Protein AF-A0A933T0K5-F1 (afdb_monomer)

Radius of gyration: 15.37 Å; Cα contacts (8 Å, |Δi|>4): 119; chains: 1; bounding box: 28×36×41 Å

Foldseek 3Di:
DDDFDWDWFWWDDPQWTAIWIFTWDDKDWDWDDDVPDDTDIDIDIHTDDTDDPPIHTDPPPRVVHDHGDGHDDDD

pLDDT: mean 85.91, std 11.55, range [48.94, 95.75]

Nearest PDB structures (foldseek):
  3oa6-assembly1_B  TM=3.971E-01  e=3.455E+00  Homo sapiens

Mean predicted aligned error: 6.72 Å

Solvent-accessible surface area (backbone atoms only — not comparable to full-atom values): 4849 Å² total; per-residue (Å²): 132,86,80,66,52,74,46,80,47,39,34,56,59,91,53,22,30,36,73,39,69,27,33,32,61,62,74,47,79,47,74,48,77,50,94,93,52,75,82,44,74,43,80,48,70,43,74,76,43,72,76,61,87,92,64,49,65,62,88,72,70,62,91,80,59,52,78,63,35,78,51,83,83,85,126

Sequence (75 aa):
LYEAEKIKIFVIEGDRAKERLIKIGQKYELQSRLENQELKVKEYTEVIEGLKEEEMVVTVGQQNLFEGAKVNVAR

Secondary structure (DSSP, 8-state):
--PPPEEEEEEEETTEEEEEEEEEEEEEEEEE--TTS--EEEEEEEEEES--TT--B--SSGGG--TT-B-----

Structure (mmCIF, N/CA/C/O backbone):
data_AF-A0A933T0K5-F1
#
_entry.id   AF-A0A933T0K5-F1
#
loop_
_atom_site.group_PDB
_atom_site.id
_atom_site.type_symbol
_atom_site.label_atom_id
_atom_site.label_alt_id
_atom_site.label_comp_id
_atom_site.label_asym_id
_atom_site.label_entity_id
_atom_site.label_seq_id
_atom_site.pdbx_PDB_ins_code
_atom_site.Cartn_x
_atom_site.Cartn_y
_atom_site.Cartn_z
_atom_site.occupancy
_atom_site.B_iso_or_equiv
_atom_site.auth_seq_id
_atom_site.auth_comp_id
_atom_site.auth_asym_id
_atom_site.auth_atom_id
_atom_site.pdbx_PDB_model_num
ATOM 1 N N . LEU A 1 1 ? -14.427 16.628 12.326 1.00 48.94 1 LEU A N 1
ATOM 2 C CA . LEU A 1 1 ? -14.285 15.767 11.133 1.00 48.94 1 LEU A CA 1
ATOM 3 C C . LEU A 1 1 ? -12.849 15.277 11.120 1.00 48.94 1 LEU A C 1
ATOM 5 O O . LEU A 1 1 ? -11.969 16.123 11.169 1.00 48.94 1 LEU A O 1
ATOM 9 N N . TYR A 1 2 ? -12.611 13.968 11.124 1.00 50.94 2 TYR A N 1
ATOM 10 C CA . TYR A 1 2 ? -11.261 13.450 10.905 1.00 50.94 2 TYR A CA 1
ATOM 11 C C . TYR A 1 2 ? -10.980 13.525 9.404 1.00 50.94 2 TYR A C 1
ATOM 13 O O . TYR A 1 2 ? -11.687 12.902 8.612 1.00 50.94 2 TYR A O 1
ATOM 21 N N . GLU A 1 3 ? -10.019 14.355 9.007 1.00 61.12 3 GLU A N 1
ATOM 22 C CA . GLU A 1 3 ? -9.500 14.330 7.643 1.00 61.12 3 GLU A CA 1
ATOM 23 C C . GLU A 1 3 ? -8.823 12.978 7.426 1.00 61.12 3 GLU A C 1
ATOM 25 O O . GLU A 1 3 ? -7.973 12.565 8.212 1.00 61.12 3 GLU A O 1
ATOM 30 N N . ALA A 1 4 ? -9.245 12.257 6.392 1.00 69.25 4 ALA A N 1
ATOM 31 C CA . ALA A 1 4 ? -8.598 11.009 6.029 1.00 69.25 4 ALA A CA 1
ATOM 32 C C . ALA A 1 4 ? -7.196 11.306 5.483 1.00 69.25 4 ALA A C 1
ATOM 34 O O . ALA A 1 4 ? -7.034 12.145 4.590 1.00 69.25 4 ALA A O 1
ATOM 35 N N . GLU A 1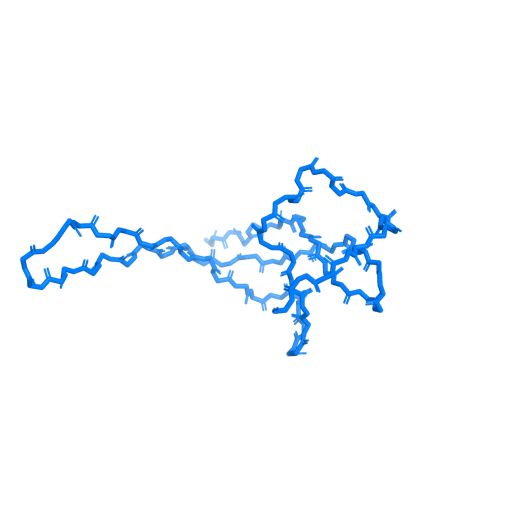 5 ? -6.197 10.607 6.010 1.00 86.19 5 GLU A N 1
ATOM 36 C CA . GLU A 1 5 ? -4.805 10.777 5.614 1.00 86.19 5 GLU A CA 1
ATOM 37 C C . GLU A 1 5 ? -4.588 10.177 4.214 1.00 86.19 5 GLU A C 1
ATOM 39 O O . GLU A 1 5 ? -5.140 9.129 3.865 1.00 86.19 5 GLU A O 1
ATOM 44 N N . LYS A 1 6 ? -3.809 10.865 3.373 1.00 91.81 6 LYS A N 1
ATOM 45 C CA . LYS A 1 6 ? -3.398 10.353 2.060 1.00 91.81 6 LYS A CA 1
ATOM 46 C C . LYS A 1 6 ? 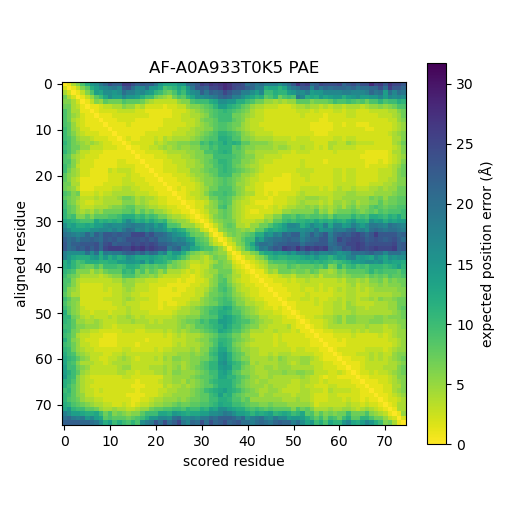-1.965 9.859 2.150 1.00 91.81 6 LYS A C 1
ATOM 48 O O . LYS A 1 6 ? -1.080 10.637 2.494 1.00 91.81 6 LYS A O 1
ATOM 53 N N . ILE A 1 7 ? -1.734 8.604 1.781 1.00 92.75 7 ILE A N 1
ATOM 54 C CA . ILE A 1 7 ? -0.399 7.997 1.787 1.00 92.75 7 ILE A CA 1
ATOM 55 C C . ILE A 1 7 ? -0.035 7.469 0.403 1.00 92.75 7 ILE A C 1
ATOM 57 O O . ILE A 1 7 ? -0.906 7.159 -0.410 1.00 92.75 7 ILE A O 1
ATOM 61 N N . LYS A 1 8 ? 1.267 7.357 0.138 1.00 93.44 8 LYS A N 1
ATOM 62 C CA . LYS A 1 8 ? 1.798 6.736 -1.075 1.00 93.44 8 LYS A CA 1
ATOM 63 C C . LYS A 1 8 ? 2.096 5.259 -0.815 1.00 93.44 8 LYS A C 1
ATOM 65 O O . LYS A 1 8 ? 2.748 4.937 0.172 1.00 93.44 8 LYS A O 1
ATOM 70 N N . ILE A 1 9 ? 1.663 4.392 -1.722 1.00 94.50 9 ILE A N 1
ATOM 71 C CA . ILE A 1 9 ? 1.978 2.960 -1.750 1.00 94.50 9 ILE A CA 1
ATOM 72 C C . ILE A 1 9 ? 2.512 2.558 -3.128 1.00 94.50 9 ILE A C 1
ATOM 74 O O . ILE A 1 9 ? 2.450 3.342 -4.077 1.00 94.50 9 ILE A O 1
ATOM 78 N N . PHE A 1 10 ? 2.967 1.310 -3.245 1.00 95.62 10 PHE A N 1
ATOM 79 C CA . PHE A 1 10 ? 3.296 0.685 -4.522 1.00 95.62 10 PHE A CA 1
ATOM 80 C C . PHE A 1 10 ? 2.357 -0.482 -4.817 1.00 95.62 10 PHE A C 1
ATOM 82 O O . PHE A 1 10 ? 2.187 -1.376 -3.985 1.00 95.62 10 PHE A O 1
ATOM 89 N N . VAL A 1 11 ? 1.793 -0.484 -6.021 1.00 95.25 11 VAL A N 1
ATOM 90 C CA . VAL A 1 11 ? 1.040 -1.608 -6.588 1.00 95.25 11 VAL A CA 1
ATOM 91 C C . VAL A 1 11 ? 1.836 -2.253 -7.716 1.00 95.25 11 VAL A C 1
ATOM 93 O O . VAL A 1 11 ? 2.672 -1.598 -8.339 1.00 95.25 11 VAL A O 1
ATOM 96 N N . ILE A 1 12 ? 1.591 -3.532 -7.980 1.00 93.88 12 ILE A N 1
ATOM 97 C CA . ILE A 1 12 ? 2.235 -4.253 -9.080 1.00 93.88 12 ILE A CA 1
ATOM 98 C C . ILE A 1 12 ? 1.341 -4.215 -10.319 1.00 93.88 12 ILE A C 1
ATOM 100 O O . ILE A 1 12 ? 0.228 -4.736 -10.306 1.00 93.88 12 ILE A O 1
ATOM 104 N N . GLU A 1 13 ? 1.852 -3.643 -11.407 1.00 92.56 13 GLU A N 1
ATOM 105 C CA . GLU A 1 13 ? 1.256 -3.730 -12.742 1.00 92.56 13 GLU A CA 1
ATOM 106 C C . GLU A 1 13 ? 2.191 -4.552 -13.643 1.00 92.56 13 GLU A C 1
ATOM 108 O O . GLU A 1 13 ? 3.264 -4.098 -14.046 1.00 92.56 13 GLU A O 1
ATOM 113 N N . GLY A 1 14 ? 1.804 -5.798 -13.936 1.00 91.50 14 GLY A N 1
ATOM 114 C CA . GLY A 1 14 ? 2.655 -6.745 -14.662 1.00 91.50 14 GLY A CA 1
ATOM 115 C C . GLY A 1 14 ? 3.866 -7.171 -13.828 1.00 91.50 14 GLY A C 1
ATOM 116 O O . GLY A 1 14 ? 3.711 -7.865 -12.827 1.00 91.50 14 GLY A O 1
ATOM 117 N N . ASP A 1 15 ? 5.066 -6.765 -14.247 1.00 92.62 15 ASP A N 1
ATOM 118 C CA . ASP A 1 15 ? 6.335 -7.004 -13.544 1.00 92.62 15 ASP A CA 1
ATOM 119 C C . ASP A 1 15 ? 6.963 -5.714 -12.983 1.00 92.62 15 ASP A C 1
ATOM 121 O O . ASP A 1 15 ? 8.153 -5.689 -12.656 1.00 92.62 15 ASP A O 1
ATOM 125 N N . ARG A 1 16 ? 6.18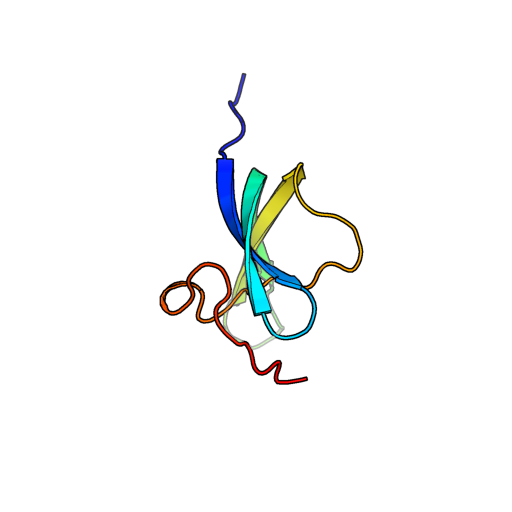3 -4.628 -12.877 1.00 94.75 16 ARG A N 1
ATOM 126 C CA . ARG A 1 16 ? 6.665 -3.318 -12.421 1.00 94.75 16 ARG A CA 1
ATOM 127 C C . ARG A 1 16 ? 5.878 -2.771 -11.240 1.00 94.75 16 ARG A C 1
ATOM 129 O O . ARG A 1 16 ? 4.670 -2.966 -11.134 1.00 94.75 16 ARG A O 1
ATOM 136 N N . ALA A 1 17 ? 6.582 -2.045 -10.380 1.00 95.69 17 ALA A N 1
ATOM 137 C CA . ALA A 1 17 ? 5.997 -1.253 -9.313 1.00 95.69 17 ALA A CA 1
ATOM 138 C C . ALA A 1 17 ? 5.441 0.061 -9.867 1.00 95.69 17 ALA A C 1
ATOM 140 O O . ALA A 1 17 ? 6.080 0.719 -10.689 1.00 95.69 17 ALA A O 1
ATOM 141 N N . LYS A 1 18 ? 4.277 0.461 -9.367 1.00 95.75 18 LYS A N 1
ATOM 142 C CA . LYS A 1 18 ? 3.633 1.731 -9.679 1.00 95.75 18 LYS A CA 1
ATOM 143 C C . LYS A 1 18 ? 3.205 2.434 -8.407 1.00 95.75 18 LYS A C 1
ATOM 145 O O . LYS A 1 18 ? 2.533 1.844 -7.561 1.00 95.75 18 LYS A O 1
ATOM 150 N N . GLU A 1 19 ? 3.585 3.692 -8.283 1.00 95.38 19 GLU A N 1
ATOM 151 C CA . GLU A 1 19 ? 3.205 4.561 -7.188 1.00 95.38 19 GLU A CA 1
ATOM 152 C C . GLU A 1 19 ? 1.716 4.883 -7.259 1.00 95.38 19 GLU A C 1
ATOM 154 O O . GLU A 1 19 ? 1.149 5.203 -8.310 1.00 95.38 19 GLU A O 1
ATOM 159 N N . ARG A 1 20 ? 1.064 4.834 -6.102 1.00 94.62 20 ARG A N 1
ATOM 160 C CA . ARG A 1 20 ? -0.333 5.226 -5.975 1.00 94.62 20 ARG A CA 1
ATOM 161 C C . ARG A 1 20 ? -0.569 5.957 -4.672 1.00 94.62 20 ARG A C 1
ATOM 163 O O . ARG A 1 20 ? -0.146 5.506 -3.612 1.00 94.62 20 ARG A O 1
ATOM 170 N N . LEU A 1 21 ? -1.260 7.089 -4.763 1.00 94.81 21 LEU A N 1
ATOM 1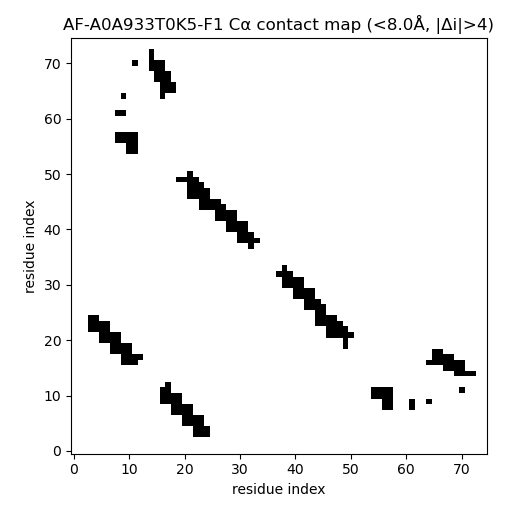71 C CA . LEU A 1 21 ? -1.799 7.765 -3.593 1.00 94.81 21 LEU A CA 1
ATOM 172 C C . LEU A 1 21 ? -3.135 7.123 -3.235 1.00 94.81 21 LEU A C 1
ATOM 174 O O . LEU A 1 21 ? -4.043 7.082 -4.065 1.00 94.81 21 LEU A O 1
ATOM 178 N N . ILE A 1 22 ? -3.241 6.648 -2.001 1.00 94.88 22 ILE A N 1
ATOM 179 C CA . ILE A 1 22 ? -4.463 6.079 -1.441 1.00 94.88 22 ILE A CA 1
ATOM 180 C C . ILE A 1 22 ? -4.926 6.904 -0.250 1.00 94.88 22 ILE A C 1
ATOM 182 O O . ILE A 1 22 ? -4.137 7.600 0.393 1.00 94.88 22 ILE A O 1
ATOM 186 N N . LYS A 1 23 ? -6.220 6.818 0.042 1.00 94.50 23 LYS A N 1
ATOM 187 C CA . LYS A 1 23 ? -6.825 7.420 1.227 1.00 94.50 23 LYS A CA 1
ATOM 188 C C . LYS A 1 23 ? -6.988 6.338 2.280 1.00 94.50 23 LYS A C 1
ATOM 190 O O . LYS A 1 23 ? -7.636 5.323 2.015 1.00 94.50 23 LYS A O 1
ATOM 195 N N . ILE A 1 24 ? -6.413 6.562 3.453 1.00 93.75 24 ILE A N 1
ATOM 196 C CA . ILE A 1 24 ? -6.514 5.633 4.576 1.00 93.75 24 ILE A CA 1
ATOM 197 C C . ILE A 1 24 ? -7.505 6.126 5.623 1.00 93.75 24 ILE A C 1
ATOM 199 O O . ILE A 1 24 ? -7.756 7.325 5.765 1.00 93.75 24 ILE A O 1
ATOM 203 N N . GLY A 1 25 ? -8.090 5.161 6.320 1.00 91.81 25 GLY A N 1
ATOM 204 C CA . GLY A 1 25 ? -9.040 5.361 7.397 1.00 91.81 25 GLY A CA 1
ATOM 205 C C . GLY A 1 25 ? -8.419 5.109 8.756 1.00 91.81 25 GLY A C 1
ATOM 206 O O . GLY A 1 25 ? -7.348 5.620 9.085 1.00 91.81 25 GLY A O 1
ATOM 207 N N . GLN A 1 26 ? -9.123 4.322 9.561 1.00 90.62 26 GLN A N 1
ATOM 208 C CA . GLN A 1 26 ? -8.679 4.003 10.909 1.00 90.62 26 GLN A CA 1
ATOM 209 C C . GLN A 1 26 ? -7.508 3.011 10.897 1.00 90.62 26 GLN A C 1
ATOM 211 O O . GLN A 1 26 ? -7.374 2.161 10.011 1.00 90.62 26 GLN A O 1
ATOM 216 N N . LYS A 1 27 ? -6.658 3.125 11.919 1.00 90.62 27 LYS A N 1
ATOM 217 C CA . LYS A 1 27 ? -5.624 2.138 12.238 1.00 90.62 27 LYS A CA 1
ATOM 218 C C . LYS A 1 27 ? -6.140 1.243 13.358 1.00 90.62 27 LYS A C 1
ATOM 220 O O . LYS A 1 27 ? -6.760 1.731 14.300 1.00 90.62 27 LYS A O 1
ATOM 225 N N . TYR A 1 28 ? -5.880 -0.050 13.251 1.00 88.19 28 TYR A N 1
ATOM 226 C CA . TYR A 1 28 ? -6.341 -1.061 14.192 1.00 88.19 28 TYR A CA 1
ATOM 227 C C . TYR A 1 28 ? -5.156 -1.856 14.717 1.00 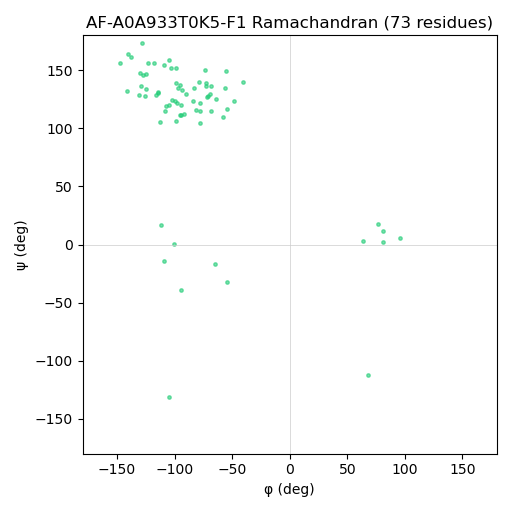88.19 28 TYR A C 1
ATOM 229 O O . TYR A 1 28 ? -4.329 -2.329 13.941 1.00 88.19 28 TYR A O 1
ATOM 237 N N . GLU A 1 29 ? -5.117 -2.066 16.026 1.00 90.25 29 GLU A N 1
ATOM 238 C CA . GLU A 1 29 ? -4.189 -2.989 16.668 1.00 90.25 29 GLU A CA 1
ATOM 239 C C . GLU A 1 29 ? -4.966 -4.216 17.137 1.00 90.25 29 GLU A C 1
ATOM 241 O O . GLU A 1 29 ? -5.882 -4.118 17.955 1.00 90.25 29 GLU A O 1
ATOM 246 N N . LEU A 1 30 ? -4.614 -5.388 16.614 1.00 85.00 30 LEU A N 1
ATOM 247 C CA . LEU A 1 30 ? -5.216 -6.652 17.007 1.00 85.00 30 LEU A CA 1
ATOM 248 C C . LEU A 1 30 ? -4.208 -7.459 17.819 1.00 85.00 30 LEU A C 1
ATOM 250 O O . LEU A 1 30 ? -3.175 -7.894 17.306 1.00 85.00 30 LEU A O 1
ATOM 254 N N . GLN A 1 31 ? -4.523 -7.672 19.092 1.00 83.44 31 GLN A N 1
ATOM 255 C CA . GLN A 1 31 ? -3.718 -8.488 19.993 1.00 83.44 31 GLN A CA 1
ATOM 256 C C . GLN A 1 31 ? -4.279 -9.909 20.003 1.00 83.44 31 GLN A C 1
ATOM 258 O O . GLN A 1 31 ? -5.376 -10.142 20.508 1.00 83.44 31 GLN A O 1
ATOM 263 N N . SER A 1 32 ? -3.541 -10.873 19.452 1.00 74.44 32 SER A N 1
ATOM 264 C CA . SER A 1 32 ? -3.898 -12.288 19.579 1.00 74.44 32 SER A CA 1
ATOM 265 C C . SER A 1 32 ? -3.091 -12.917 20.707 1.00 74.44 32 SER A C 1
ATOM 267 O O . SER A 1 32 ? -1.859 -12.928 20.650 1.00 74.44 32 SER A O 1
ATOM 269 N N . ARG A 1 33 ? -3.776 -13.470 21.712 1.00 69.81 33 ARG A N 1
ATOM 270 C CA . ARG A 1 33 ? -3.164 -14.382 22.683 1.00 69.81 33 ARG A CA 1
ATOM 271 C C . ARG A 1 33 ? -3.347 -15.803 22.168 1.00 69.81 33 ARG A C 1
ATOM 273 O O . ARG A 1 33 ? -4.475 -16.276 22.084 1.00 69.81 33 ARG A O 1
ATOM 280 N N . LEU A 1 34 ? -2.253 -16.457 21.796 1.00 66.19 34 LEU A N 1
ATOM 281 C CA . LEU A 1 34 ? -2.240 -17.909 21.641 1.00 66.19 34 LEU A CA 1
ATOM 282 C C . LEU A 1 34 ? -2.013 -18.506 23.032 1.00 66.19 34 LEU A C 1
ATOM 284 O O . LEU A 1 34 ? -1.173 -18.008 23.783 1.00 66.19 34 LEU A O 1
ATOM 288 N N . GLU A 1 35 ? -2.781 -19.532 23.398 1.00 55.44 35 GLU A N 1
ATOM 289 C CA . GLU A 1 35 ? -2.565 -20.256 24.651 1.00 55.44 35 GLU A CA 1
ATOM 290 C C . GLU A 1 35 ? -1.107 -20.746 24.693 1.00 55.44 35 GLU A C 1
ATOM 292 O O . GLU A 1 35 ? -0.671 -21.524 23.847 1.00 55.44 35 GLU A O 1
ATOM 297 N N . ASN A 1 36 ? -0.351 -20.240 25.672 1.00 70.12 36 ASN A N 1
ATOM 298 C CA . ASN A 1 36 ? 1.054 -20.553 25.967 1.00 70.12 36 ASN A CA 1
ATOM 299 C C . ASN A 1 36 ? 2.154 -19.933 25.072 1.00 70.12 36 ASN A C 1
ATOM 301 O O . ASN A 1 36 ? 3.294 -20.390 25.150 1.00 70.12 36 ASN A O 1
ATOM 305 N N . GLN A 1 37 ? 1.893 -18.877 24.286 1.00 64.94 37 GLN A N 1
ATOM 306 C CA . GLN A 1 37 ? 2.945 -18.167 23.526 1.00 64.94 37 GLN A CA 1
ATOM 307 C C . GLN A 1 37 ? 2.814 -16.633 23.541 1.00 64.94 37 GLN A C 1
ATOM 309 O O . GLN A 1 37 ? 1.766 -16.086 23.880 1.00 64.94 37 GLN A O 1
ATOM 314 N N . GLU A 1 38 ? 3.924 -15.959 23.204 1.00 71.44 38 GLU A N 1
ATOM 315 C CA . GLU A 1 38 ? 4.116 -14.500 23.171 1.00 71.44 38 GLU A CA 1
ATOM 316 C C . GLU A 1 38 ? 2.915 -13.722 22.607 1.00 71.44 38 GLU A C 1
ATOM 318 O O . GLU A 1 38 ? 2.300 -14.103 21.607 1.00 71.44 38 GLU A O 1
ATOM 323 N N . LEU A 1 39 ? 2.614 -12.580 23.236 1.00 72.88 39 LEU A N 1
ATOM 324 C CA . LEU A 1 39 ? 1.643 -11.611 22.729 1.00 72.88 39 LEU A CA 1
ATOM 325 C C . LEU A 1 39 ? 2.069 -11.138 21.336 1.00 72.88 39 LEU A C 1
ATOM 327 O O . LEU A 1 39 ? 3.028 -10.382 21.194 1.00 72.88 39 LEU A O 1
ATOM 331 N N . LYS A 1 40 ? 1.321 -11.549 20.309 1.00 77.88 40 LYS A N 1
ATOM 332 C CA . LYS A 1 40 ? 1.501 -11.043 18.949 1.00 77.88 40 LYS A CA 1
ATOM 333 C C . LYS A 1 40 ? 0.521 -9.903 18.707 1.00 77.88 40 LYS A C 1
ATOM 335 O O . LYS A 1 40 ? -0.690 -10.124 18.631 1.00 77.88 40 LYS A O 1
ATOM 340 N N . VAL A 1 41 ? 1.057 -8.694 18.580 1.00 80.25 41 VAL A N 1
ATOM 341 C CA . VAL A 1 41 ? 0.307 -7.520 18.128 1.00 80.25 41 VAL A CA 1
ATOM 342 C C . VAL A 1 41 ? 0.425 -7.444 16.610 1.00 80.25 41 VAL A C 1
ATOM 344 O O . VAL A 1 41 ? 1.522 -7.561 16.062 1.00 80.25 41 VAL A O 1
ATOM 347 N N . LYS A 1 42 ? -0.706 -7.306 15.920 1.00 85.38 42 LYS A N 1
ATOM 348 C CA . LYS A 1 42 ? -0.749 -7.012 14.487 1.00 85.38 42 LYS A CA 1
ATOM 349 C C . LYS A 1 42 ? -1.402 -5.659 14.277 1.00 85.38 42 LYS A C 1
ATOM 351 O O . LYS A 1 42 ? -2.504 -5.429 14.766 1.00 85.38 42 LYS A O 1
ATOM 356 N N . GLU A 1 43 ? -0.737 -4.809 13.517 1.00 89.50 43 GLU A N 1
ATOM 357 C CA . GLU A 1 43 ? -1.256 -3.510 13.112 1.00 89.50 43 GLU A CA 1
ATOM 358 C C . GLU A 1 43 ? -1.895 -3.624 11.727 1.00 89.50 43 GLU A C 1
ATOM 360 O O . GLU A 1 43 ? -1.355 -4.267 10.825 1.00 89.50 43 GLU A O 1
ATOM 365 N N . TYR A 1 44 ? -3.048 -2.990 11.558 1.00 90.31 44 TYR A N 1
ATOM 366 C CA . TYR A 1 44 ? -3.772 -2.906 10.299 1.00 90.31 44 TYR A CA 1
ATOM 367 C C . TYR A 1 44 ? -4.147 -1.456 10.027 1.00 90.31 44 TYR A C 1
ATOM 369 O O . TYR A 1 44 ? -4.407 -0.681 10.944 1.00 90.31 44 TYR A O 1
ATOM 377 N N . THR A 1 45 ? -4.191 -1.081 8.755 1.00 90.44 45 THR A N 1
ATOM 378 C CA . THR A 1 45 ? -4.682 0.227 8.313 1.00 90.44 45 THR A CA 1
ATOM 379 C C . THR A 1 45 ? -5.773 -0.000 7.285 1.00 90.44 45 THR A C 1
ATOM 381 O O . THR A 1 45 ? -5.581 -0.749 6.328 1.00 90.44 45 THR A O 1
ATOM 384 N N . GLU A 1 46 ? -6.921 0.629 7.497 1.00 90.31 46 GLU A N 1
ATOM 385 C CA . GLU A 1 46 ? -8.023 0.605 6.544 1.00 90.31 46 GLU A CA 1
ATOM 386 C C . GLU A 1 46 ? -7.699 1.466 5.321 1.00 90.31 46 GLU A C 1
ATOM 388 O O . GLU A 1 46 ? -7.215 2.592 5.449 1.00 90.31 46 GLU A O 1
ATOM 393 N N . VAL A 1 47 ? -8.008 0.950 4.133 1.00 92.12 47 VAL A N 1
ATOM 394 C CA . VAL A 1 47 ? -7.937 1.692 2.872 1.00 92.12 47 VAL A CA 1
ATOM 395 C C . VAL A 1 47 ? -9.359 2.031 2.445 1.00 92.12 47 VAL A C 1
ATOM 397 O O . VAL A 1 47 ? -10.166 1.131 2.236 1.00 92.12 47 VAL A O 1
ATOM 400 N N . ILE A 1 48 ? -9.661 3.323 2.317 1.00 93.94 48 ILE A N 1
ATOM 401 C CA . ILE A 1 48 ? -11.006 3.812 1.978 1.00 93.94 48 ILE A CA 1
ATOM 402 C C . ILE A 1 48 ? -11.134 4.040 0.466 1.00 93.94 48 ILE A C 1
ATOM 404 O O . ILE A 1 48 ? -12.173 3.761 -0.122 1.00 93.94 48 ILE A O 1
ATOM 408 N N . GLU A 1 49 ? -10.089 4.567 -0.183 1.00 93.88 49 GLU A N 1
ATOM 409 C CA . GLU A 1 49 ? -10.108 4.897 -1.615 1.00 93.88 49 GLU A CA 1
ATOM 410 C C . GLU A 1 49 ? -8.726 4.697 -2.253 1.00 93.88 49 GLU A C 1
ATOM 412 O O . GLU A 1 49 ? -7.691 4.823 -1.593 1.00 93.88 49 GLU A O 1
ATOM 417 N N . GLY A 1 50 ? -8.706 4.481 -3.571 1.00 92.00 50 GLY A N 1
ATOM 418 C CA . GLY A 1 50 ? -7.478 4.472 -4.374 1.00 92.00 50 GLY A CA 1
ATOM 419 C C . GLY A 1 5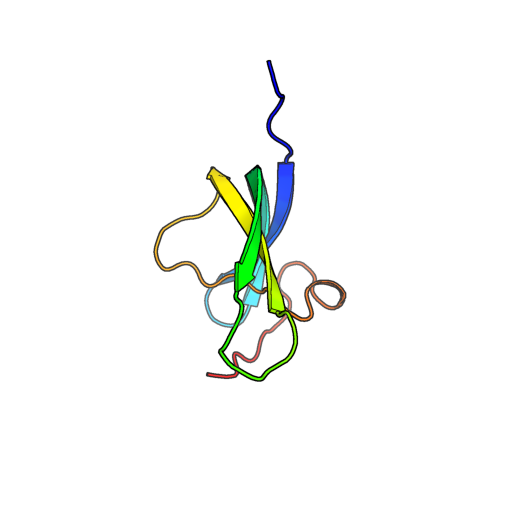0 ? -6.864 3.092 -4.615 1.00 92.00 50 GLY A C 1
ATOM 420 O O . GLY A 1 50 ? -5.802 3.017 -5.224 1.00 92.00 50 GLY A O 1
ATOM 421 N N . LEU A 1 51 ? -7.528 2.016 -4.196 1.00 92.81 51 LEU A N 1
ATOM 422 C CA . LEU A 1 51 ? -7.149 0.640 -4.515 1.00 92.81 51 LEU A CA 1
ATOM 423 C C . LEU A 1 51 ? -8.354 -0.106 -5.095 1.00 92.81 51 LEU A C 1
ATOM 425 O O . LEU A 1 51 ? -9.491 0.169 -4.707 1.00 92.81 51 LEU A O 1
ATOM 429 N N . LYS A 1 52 ? -8.112 -1.022 -6.030 1.00 90.25 52 LYS A N 1
ATOM 430 C CA . LYS A 1 52 ? -9.135 -1.925 -6.569 1.00 90.25 52 LYS A CA 1
ATOM 431 C C . LYS A 1 52 ? -8.960 -3.328 -6.001 1.00 90.25 52 LYS A C 1
ATOM 433 O O . LYS A 1 52 ? -7.879 -3.695 -5.541 1.00 90.25 52 LYS A O 1
ATOM 438 N N . GLU A 1 53 ? -10.032 -4.111 -6.054 1.00 87.31 53 GLU A N 1
ATOM 439 C CA . GLU A 1 53 ? -9.960 -5.540 -5.759 1.00 87.31 53 GLU A CA 1
ATOM 440 C C . GLU A 1 53 ? -8.913 -6.223 -6.649 1.00 87.31 53 GLU A C 1
ATOM 442 O O . GLU A 1 53 ? -8.650 -5.784 -7.770 1.00 87.31 53 GLU A O 1
ATOM 447 N N . GLU A 1 54 ? -8.297 -7.276 -6.112 1.00 88.94 54 GLU A N 1
ATOM 448 C CA . GLU A 1 54 ? -7.259 -8.084 -6.772 1.00 88.94 54 GLU A CA 1
ATOM 449 C C . GLU A 1 54 ? -5.948 -7.345 -7.117 1.00 88.94 54 GLU A C 1
ATOM 451 O O . GLU A 1 54 ? -5.022 -7.956 -7.656 1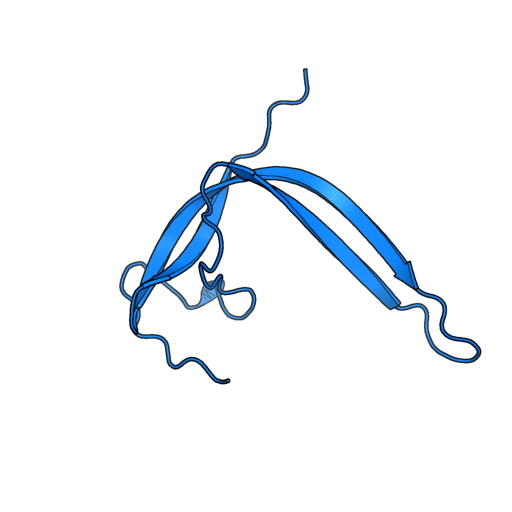.00 88.94 54 GLU A O 1
ATOM 456 N N . GLU A 1 55 ? -5.795 -6.064 -6.756 1.00 91.62 55 GLU A N 1
ATOM 457 C CA . GLU A 1 55 ? -4.517 -5.365 -6.907 1.00 91.62 55 GLU A CA 1
ATOM 458 C C . GLU A 1 55 ? -3.487 -5.858 -5.888 1.00 91.62 55 GLU A C 1
ATOM 460 O O . GLU A 1 55 ? -3.698 -5.855 -4.674 1.00 91.62 55 GLU A O 1
ATOM 465 N N . MET A 1 56 ? -2.317 -6.250 -6.391 1.00 92.19 56 MET A N 1
ATOM 466 C CA . MET A 1 56 ? -1.209 -6.676 -5.550 1.00 92.19 56 MET A CA 1
ATOM 467 C C . MET A 1 56 ? -0.460 -5.454 -5.019 1.00 92.19 56 MET A C 1
ATOM 469 O O . MET A 1 56 ? 0.154 -4.705 -5.780 1.00 92.19 56 MET A O 1
ATOM 473 N N . VAL A 1 57 ? -0.492 -5.277 -3.701 1.00 93.12 57 VAL A N 1
ATOM 474 C CA . VAL A 1 57 ? 0.211 -4.203 -2.992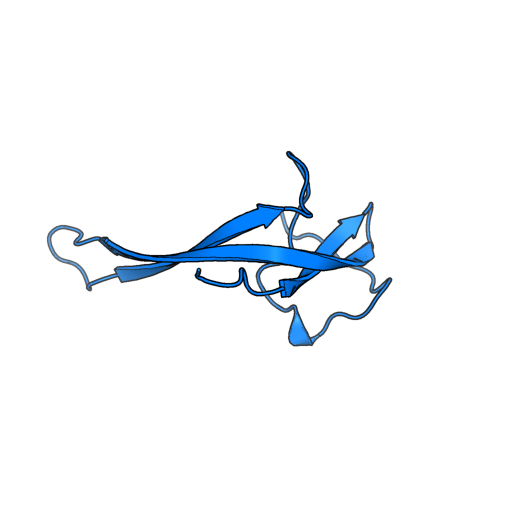 1.00 93.12 57 VAL A CA 1
ATOM 475 C C . VAL A 1 57 ? 1.530 -4.728 -2.445 1.00 93.12 57 VAL A C 1
ATOM 477 O O . VAL A 1 57 ? 1.586 -5.791 -1.828 1.00 93.12 57 VAL A O 1
ATOM 480 N N . VAL A 1 58 ? 2.600 -3.959 -2.621 1.00 92.44 58 VAL A N 1
ATOM 481 C CA . VAL A 1 58 ? 3.884 -4.258 -1.982 1.00 92.44 58 VAL A CA 1
ATOM 482 C C . VAL A 1 58 ? 3.808 -3.827 -0.525 1.00 92.44 58 VAL A C 1
ATOM 484 O O . VAL A 1 58 ? 3.590 -2.653 -0.262 1.00 92.44 58 VAL A O 1
ATOM 487 N N . THR A 1 59 ? 4.019 -4.730 0.428 1.00 89.31 59 THR A N 1
ATOM 488 C CA . THR A 1 59 ? 4.009 -4.413 1.874 1.00 89.31 59 THR A CA 1
ATOM 489 C C . THR A 1 59 ? 5.395 -4.467 2.516 1.00 89.31 59 THR A C 1
ATOM 491 O O . THR A 1 59 ? 5.589 -3.952 3.613 1.00 89.31 59 THR A O 1
ATOM 494 N N . VAL A 1 60 ? 6.380 -5.046 1.825 1.00 87.50 60 VAL A N 1
ATOM 495 C CA . VAL A 1 60 ? 7.757 -5.208 2.306 1.00 87.50 60 VAL A CA 1
ATOM 496 C C . VAL A 1 60 ? 8.722 -4.678 1.252 1.00 87.50 60 VAL A C 1
ATOM 498 O O . VAL A 1 60 ? 8.556 -4.950 0.067 1.00 87.50 60 VAL A O 1
ATOM 501 N N . GLY A 1 61 ? 9.741 -3.926 1.674 1.00 88.06 61 GLY A N 1
ATOM 502 C CA . GLY A 1 61 ? 10.774 -3.415 0.767 1.00 88.06 61 GLY A CA 1
ATOM 503 C C . GLY A 1 61 ? 10.383 -2.160 -0.022 1.00 88.06 61 GLY A C 1
ATOM 504 O O . GLY A 1 61 ? 11.108 -1.787 -0.943 1.00 88.06 61 GLY A O 1
ATOM 505 N N . GLN A 1 62 ? 9.275 -1.495 0.332 1.00 87.50 62 GLN A N 1
ATOM 506 C CA . GLN A 1 62 ? 8.791 -0.279 -0.340 1.00 87.50 62 GLN A CA 1
ATOM 507 C C . GLN A 1 62 ? 9.845 0.838 -0.420 1.00 87.50 62 GLN A C 1
ATOM 509 O O . GLN A 1 62 ? 9.873 1.581 -1.394 1.00 87.50 62 GLN A O 1
ATOM 514 N N . GLN A 1 63 ? 10.739 0.940 0.568 1.00 89.25 63 GLN A N 1
ATOM 515 C CA . GLN A 1 63 ? 11.802 1.947 0.617 1.00 89.25 63 GLN A CA 1
ATOM 516 C C . GLN A 1 63 ? 12.841 1.812 -0.506 1.00 89.25 63 GLN A C 1
ATOM 518 O O . GLN A 1 63 ? 13.603 2.742 -0.747 1.00 89.25 63 GLN A O 1
ATOM 523 N N . ASN A 1 64 ? 12.887 0.653 -1.168 1.00 89.94 64 ASN A N 1
ATOM 524 C CA . ASN A 1 64 ? 13.808 0.372 -2.268 1.00 89.94 64 ASN A CA 1
ATOM 525 C C . ASN A 1 64 ? 13.137 0.499 -3.645 1.00 89.94 64 ASN A C 1
ATOM 527 O O . ASN A 1 64 ? 13.779 0.233 -4.661 1.00 89.94 64 ASN A O 1
ATOM 531 N N . LEU A 1 65 ? 11.847 0.849 -3.690 1.00 92.06 65 LEU A N 1
ATOM 532 C CA . LEU A 1 65 ? 11.088 0.986 -4.926 1.00 92.06 65 LEU A CA 1
ATOM 533 C C . LEU A 1 65 ? 10.988 2.447 -5.362 1.00 92.06 65 LEU A C 1
ATOM 535 O O . LEU A 1 65 ? 10.991 3.376 -4.559 1.00 92.06 65 LEU A O 1
ATOM 539 N N . PHE A 1 66 ? 10.865 2.614 -6.671 1.00 93.94 66 PHE A N 1
ATOM 540 C CA . PHE A 1 66 ? 10.535 3.856 -7.354 1.00 93.94 66 PHE A CA 1
ATOM 541 C C . PHE A 1 66 ? 9.581 3.522 -8.506 1.00 93.94 66 PHE A C 1
ATOM 543 O O . PHE A 1 66 ? 9.454 2.354 -8.892 1.00 93.94 66 PHE A O 1
ATOM 550 N N . GLU A 1 67 ? 8.898 4.528 -9.049 1.00 94.62 67 GLU A N 1
ATOM 551 C CA . GLU A 1 67 ? 8.000 4.360 -10.197 1.00 94.62 67 GLU A CA 1
ATOM 552 C C . GLU A 1 67 ? 8.658 3.564 -11.343 1.00 94.62 67 GLU A C 1
ATOM 554 O O . GLU A 1 67 ? 9.716 3.927 -11.859 1.00 94.62 67 GLU A O 1
ATOM 559 N N . GLY A 1 68 ? 8.023 2.465 -11.755 1.00 94.88 68 GLY A N 1
ATOM 560 C CA . GLY A 1 68 ? 8.485 1.603 -12.843 1.00 94.88 68 GLY A CA 1
ATOM 561 C C . GLY A 1 68 ? 9.578 0.595 -12.471 1.00 94.88 68 GLY A C 1
ATOM 562 O O . GLY A 1 68 ? 10.030 -0.142 -13.353 1.00 94.88 68 GLY A O 1
ATOM 563 N N . ALA A 1 69 ? 10.002 0.523 -11.204 1.00 94.75 69 ALA A N 1
ATOM 564 C CA . ALA A 1 69 ? 10.988 -0.456 -10.751 1.00 94.75 69 ALA A CA 1
ATOM 565 C C . ALA A 1 69 ? 10.530 -1.889 -11.065 1.00 94.75 69 ALA A C 1
ATOM 567 O O . ALA A 1 69 ? 9.378 -2.253 -10.823 1.00 94.75 69 ALA A O 1
ATOM 568 N N . LYS A 1 70 ? 11.434 -2.719 -11.601 1.00 92.88 70 LYS A N 1
ATOM 569 C CA . LYS A 1 70 ? 11.134 -4.124 -11.893 1.00 92.88 70 LYS A CA 1
ATOM 570 C C . LYS A 1 70 ? 11.014 -4.906 -10.588 1.00 92.88 70 LYS A C 1
ATOM 572 O O . LYS A 1 70 ? 11.930 -4.880 -9.769 1.00 92.88 70 LYS A O 1
ATOM 577 N N . VAL A 1 71 ? 9.917 -5.636 -10.426 1.00 89.62 71 VAL A N 1
ATOM 578 C CA . VAL A 1 71 ? 9.645 -6.441 -9.235 1.00 89.62 71 VAL A CA 1
ATOM 579 C C . VAL A 1 71 ? 9.641 -7.910 -9.613 1.00 89.62 71 VAL A C 1
ATOM 581 O O . VAL A 1 71 ? 8.985 -8.324 -10.565 1.00 89.62 71 VAL A O 1
ATOM 584 N N . ASN A 1 72 ? 10.372 -8.712 -8.843 1.00 85.94 72 ASN A N 1
ATOM 585 C CA . ASN A 1 72 ? 10.240 -10.158 -8.894 1.00 85.94 72 ASN A CA 1
ATOM 586 C C . ASN A 1 72 ? 9.349 -10.594 -7.732 1.00 85.94 72 ASN A C 1
ATOM 588 O O . ASN A 1 72 ? 9.754 -10.516 -6.572 1.00 85.94 72 ASN A O 1
ATOM 592 N N . VAL A 1 73 ? 8.115 -10.981 -8.042 1.00 72.44 73 VAL A N 1
ATOM 593 C CA . VAL A 1 73 ? 7.141 -11.395 -7.031 1.00 72.44 73 VAL A CA 1
ATOM 594 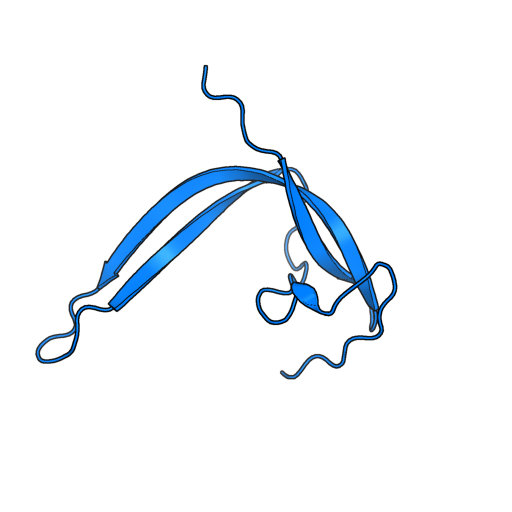C C . VAL A 1 73 ? 7.476 -12.820 -6.600 1.00 72.44 73 VAL A C 1
ATOM 596 O O . VAL A 1 73 ? 7.207 -13.771 -7.333 1.00 72.44 73 VAL A O 1
ATOM 599 N N . ALA A 1 74 ? 8.058 -12.968 -5.408 1.00 66.75 74 ALA A N 1
ATOM 600 C CA . ALA A 1 74 ? 8.125 -14.262 -4.742 1.00 66.75 74 ALA A CA 1
ATOM 601 C C . ALA A 1 74 ? 6.694 -14.653 -4.339 1.00 66.75 74 ALA A C 1
ATOM 603 O O . ALA A 1 74 ? 6.058 -13.938 -3.564 1.00 66.75 74 ALA A O 1
ATOM 604 N N . ARG A 1 75 ? 6.176 -15.725 -4.940 1.00 59.12 75 ARG A N 1
ATOM 605 C CA . ARG A 1 75 ? 4.875 -16.317 -4.607 1.00 59.12 75 ARG A CA 1
ATOM 606 C C . ARG A 1 75 ? 5.050 -17.445 -3.608 1.00 59.12 75 ARG A C 1
ATOM 608 O O . ARG A 1 75 ? 6.081 -18.146 -3.718 1.00 59.12 75 ARG A O 1
#